Protein AF-W7D5K0-F1 (afdb_monomer_lite)

Structure (mmCIF, N/CA/C/O backbone):
data_AF-W7D5K0-F1
#
_entry.id   AF-W7D5K0-F1
#
loop_
_atom_site.group_PDB
_atom_site.id
_atom_site.type_symbol
_atom_site.label_atom_id
_atom_site.label_alt_id
_atom_site.label_comp_id
_atom_site.label_asym_id
_atom_site.label_entity_id
_atom_site.label_seq_id
_atom_site.pdbx_PDB_ins_code
_atom_site.Cartn_x
_atom_site.Cartn_y
_atom_site.Cartn_z
_atom_site.occupancy
_atom_site.B_iso_or_equiv
_atom_site.auth_seq_id
_atom_site.auth_comp_id
_atom_site.auth_asym_id
_atom_site.auth_atom_id
_atom_site.pdbx_PDB_model_num
ATOM 1 N N . ALA A 1 1 ? -9.612 -5.140 -6.333 1.00 39.41 1 ALA A N 1
ATOM 2 C CA . ALA A 1 1 ? -8.315 -5.389 -6.994 1.00 39.41 1 ALA A CA 1
ATOM 3 C C . A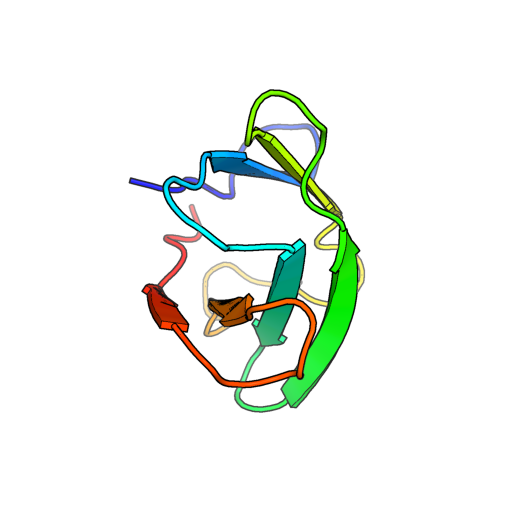LA A 1 1 ? -7.604 -4.051 -7.116 1.00 39.41 1 ALA A C 1
ATOM 5 O O . ALA A 1 1 ? -8.210 -3.129 -7.643 1.00 39.41 1 ALA A O 1
ATOM 6 N N . TYR A 1 2 ? -6.394 -3.923 -6.570 1.00 46.56 2 TYR A N 1
ATOM 7 C CA . TYR A 1 2 ? -5.613 -2.684 -6.605 1.00 46.56 2 TYR A CA 1
ATOM 8 C C . TYR A 1 2 ? -4.624 -2.789 -7.770 1.00 46.56 2 TYR A C 1
ATOM 10 O O . TYR A 1 2 ? -3.825 -3.725 -7.801 1.00 46.56 2 TYR A O 1
ATOM 18 N N . GLN A 1 3 ? -4.725 -1.888 -8.747 1.00 44.25 3 GLN A N 1
ATOM 19 C CA . GLN A 1 3 ? -3.792 -1.803 -9.873 1.00 44.25 3 GLN A CA 1
ATOM 20 C C . GLN A 1 3 ? -2.810 -0.661 -9.623 1.00 44.25 3 GLN A C 1
ATOM 22 O O . GLN A 1 3 ? -3.224 0.446 -9.279 1.00 44.25 3 GLN A O 1
ATOM 27 N N . VAL A 1 4 ? -1.520 -0.929 -9.815 1.00 49.75 4 VAL A N 1
ATOM 28 C CA . VAL A 1 4 ? -0.477 0.096 -9.910 1.00 49.75 4 VAL A CA 1
ATOM 29 C C . VAL A 1 4 ? 0.184 -0.066 -11.262 1.00 49.75 4 VAL A C 1
ATOM 31 O O . VAL A 1 4 ? 0.887 -1.040 -11.504 1.00 49.75 4 VAL A O 1
ATOM 34 N N . GLY A 1 5 ? -0.087 0.887 -12.146 1.00 49.88 5 GLY A N 1
ATOM 35 C CA . GLY A 1 5 ? 0.364 0.828 -13.538 1.00 49.88 5 GLY A CA 1
ATOM 36 C C . GLY A 1 5 ? -0.345 1.821 -14.457 1.00 49.88 5 GLY A C 1
ATOM 37 O O . GLY A 1 5 ? -0.480 1.586 -15.651 1.00 49.88 5 GLY A O 1
ATOM 38 N N . GLY A 1 6 ? -0.850 2.923 -13.896 1.00 49.25 6 GLY A N 1
ATOM 39 C CA . GLY A 1 6 ? -1.388 4.059 -14.641 1.00 49.25 6 GLY A CA 1
ATOM 40 C C . GLY A 1 6 ? -0.390 5.214 -14.625 1.00 49.25 6 GLY A C 1
ATOM 41 O O . GLY A 1 6 ? 0.482 5.275 -13.763 1.00 49.25 6 GLY A O 1
ATOM 42 N N . SER A 1 7 ? -0.517 6.140 -15.573 1.00 57.88 7 SER A N 1
ATOM 43 C CA . SER A 1 7 ? 0.400 7.260 -15.852 1.00 57.88 7 SER A CA 1
ATOM 44 C C . SER A 1 7 ? 0.716 8.223 -14.677 1.00 57.88 7 SER A C 1
ATOM 46 O O . SER A 1 7 ? 1.396 9.224 -14.901 1.00 57.88 7 SER A O 1
ATOM 48 N N . ASP A 1 8 ? 0.242 7.962 -13.454 1.00 75.12 8 ASP A N 1
ATOM 49 C CA . ASP A 1 8 ? 0.299 8.841 -12.282 1.00 75.12 8 ASP A CA 1
ATOM 50 C C . ASP A 1 8 ? 1.164 8.323 -11.107 1.00 75.12 8 ASP A C 1
ATOM 52 O O . ASP A 1 8 ? 1.479 9.109 -10.218 1.00 75.12 8 ASP A O 1
ATOM 56 N N . ALA A 1 9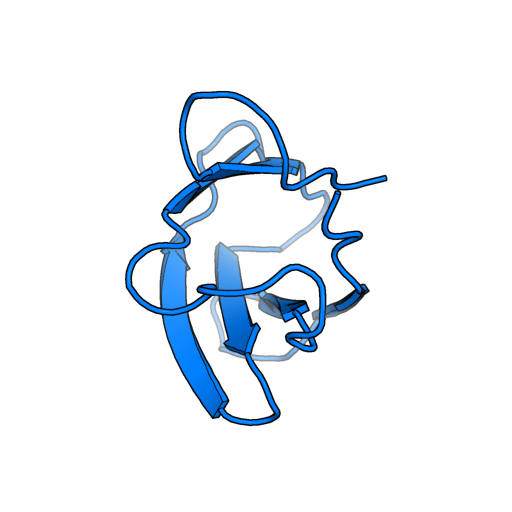 ? 1.631 7.064 -11.115 1.00 85.56 9 ALA A N 1
ATOM 57 C CA . ALA A 1 9 ? 2.466 6.468 -10.052 1.00 85.56 9 ALA A CA 1
ATOM 58 C C . ALA A 1 9 ? 1.809 6.428 -8.652 1.00 85.56 9 ALA A C 1
ATOM 60 O O . ALA A 1 9 ? 2.476 6.605 -7.625 1.00 85.56 9 ALA A O 1
ATOM 61 N N . TYR A 1 10 ? 0.500 6.165 -8.607 1.00 90.25 10 TYR A N 1
ATOM 62 C CA . TYR A 1 10 ? -0.249 5.977 -7.363 1.00 90.25 10 TYR A CA 1
ATOM 63 C C . TYR A 1 10 ? -0.883 4.588 -7.257 1.00 90.25 10 TYR A C 1
ATOM 65 O O . TYR A 1 10 ? -1.291 3.981 -8.244 1.00 90.25 10 TYR A O 1
ATOM 73 N N . ILE A 1 11 ? -1.012 4.117 -6.018 1.00 90.50 11 ILE A N 1
ATOM 74 C CA . ILE A 1 11 ? -1.932 3.045 -5.630 1.00 90.50 11 ILE A CA 1
ATOM 75 C C . ILE A 1 11 ? -3.219 3.715 -5.194 1.00 90.50 11 ILE A C 1
ATOM 77 O O . ILE A 1 11 ? -3.209 4.453 -4.210 1.00 90.50 11 ILE A O 1
ATOM 81 N N . HIS A 1 12 ? -4.308 3.453 -5.903 1.00 92.44 12 HIS A N 1
ATOM 82 C CA . HIS A 1 12 ? -5.638 3.914 -5.517 1.00 92.44 12 HIS A CA 1
ATOM 83 C C . HIS A 1 12 ? -6.371 2.781 -4.833 1.00 92.44 12 HIS A C 1
ATOM 85 O O . HIS A 1 12 ? -6.398 1.663 -5.352 1.00 92.44 12 HIS A O 1
ATOM 91 N N . GLY A 1 13 ? -6.949 3.062 -3.673 1.00 91.19 13 GLY A N 1
ATOM 92 C CA . GLY A 1 13 ? -7.607 2.045 -2.885 1.00 91.19 13 GLY A CA 1
ATOM 93 C C . GLY A 1 13 ? -8.762 2.543 -2.041 1.00 91.19 13 GLY A C 1
ATOM 94 O O . GLY A 1 13 ? -8.944 3.740 -1.844 1.00 91.19 13 GLY A O 1
ATOM 95 N N . THR A 1 14 ? -9.548 1.585 -1.561 1.00 94.88 14 THR A N 1
ATOM 96 C CA . THR A 1 14 ? -10.712 1.790 -0.702 1.00 94.88 14 THR A CA 1
ATOM 97 C C . THR A 1 14 ? -10.679 0.777 0.424 1.00 94.88 14 THR A C 1
ATOM 99 O O . THR A 1 14 ? -10.432 -0.404 0.179 1.00 94.88 14 THR A O 1
ATOM 102 N N . THR A 1 15 ? -10.984 1.206 1.634 1.00 93.81 15 THR A N 1
ATOM 103 C CA . THR A 1 15 ? -11.044 0.361 2.820 1.00 93.81 15 THR A CA 1
ATOM 104 C C . THR A 1 15 ? -12.453 0.365 3.396 1.00 93.81 15 THR A C 1
ATOM 106 O O . THR A 1 15 ? -13.277 1.223 3.092 1.00 93.81 15 THR A O 1
ATOM 109 N N . THR A 1 16 ? -12.735 -0.614 4.245 1.00 91.38 16 THR A N 1
ATOM 110 C CA . THR A 1 16 ? -13.993 -0.725 4.991 1.00 91.38 16 THR A CA 1
ATOM 111 C C . THR A 1 16 ? -13.685 -1.070 6.439 1.00 91.38 16 THR A C 1
ATOM 113 O O . THR A 1 16 ? -12.654 -1.689 6.708 1.00 91.38 16 THR A O 1
ATOM 116 N N . GLY A 1 17 ? -14.600 -0.751 7.353 1.00 92.81 17 GLY A N 1
ATOM 117 C CA . GLY A 1 17 ? -14.403 -0.994 8.784 1.00 92.81 17 GLY A CA 1
ATOM 118 C C . GLY A 1 17 ? -13.437 0.012 9.410 1.00 92.81 17 GLY A C 1
ATOM 119 O O . GLY A 1 17 ? -13.325 1.138 8.934 1.00 92.81 17 GLY A O 1
ATOM 120 N N . ASP A 1 18 ? -12.731 -0.408 10.458 1.00 95.00 18 ASP A N 1
ATOM 121 C CA . ASP A 1 18 ? -11.974 0.482 11.353 1.00 95.00 18 ASP A CA 1
ATOM 122 C C . ASP A 1 18 ? -10.556 0.830 10.856 1.00 95.00 18 ASP A C 1
ATOM 124 O O . ASP A 1 18 ? -9.664 1.145 11.648 1.00 95.00 18 ASP A O 1
ATOM 128 N N . VAL A 1 19 ? -10.313 0.763 9.543 1.00 97.75 19 VAL A N 1
ATOM 129 C CA . VAL A 1 19 ? -8.998 1.094 8.976 1.00 97.75 19 VAL A CA 1
ATOM 130 C C . VAL A 1 19 ? -8.745 2.595 9.098 1.00 97.75 19 VAL A C 1
ATOM 132 O O . VAL A 1 19 ? -9.490 3.408 8.559 1.00 97.75 19 VAL A O 1
ATOM 135 N N . SER A 1 20 ? -7.652 2.956 9.766 1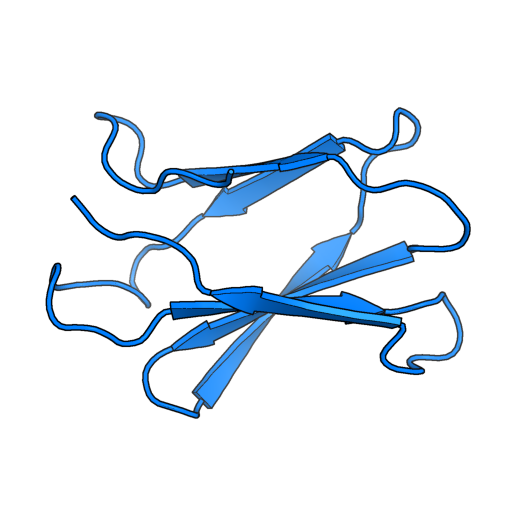.00 97.75 20 SER A N 1
ATOM 136 C CA . SER A 1 20 ? -7.231 4.345 9.981 1.00 97.75 20 SER A CA 1
ATOM 137 C C . SER A 1 20 ? -6.108 4.759 9.028 1.00 97.75 20 SER A C 1
ATOM 139 O O . SER A 1 20 ? -6.051 5.896 8.552 1.00 97.75 20 SER A O 1
ATOM 141 N N . TYR A 1 21 ? -5.204 3.832 8.704 1.00 98.06 21 TYR A N 1
ATOM 142 C CA . TYR A 1 21 ? -4.106 4.093 7.781 1.00 98.06 21 TYR A CA 1
ATOM 143 C C . TYR A 1 21 ? -3.621 2.828 7.081 1.00 98.06 21 TYR A C 1
ATOM 145 O O . TYR A 1 21 ? -3.889 1.702 7.500 1.00 98.06 21 TYR A O 1
ATOM 153 N N . VAL A 1 22 ? -2.863 3.032 6.009 1.00 97.69 22 VAL A N 1
ATOM 154 C CA . VAL A 1 22 ? -2.203 1.975 5.250 1.00 97.69 22 VAL A CA 1
ATOM 155 C C . VAL A 1 22 ? -0.699 2.222 5.154 1.00 97.69 22 VAL A C 1
ATOM 157 O O . VAL A 1 22 ? -0.241 3.365 5.217 1.00 97.69 22 VAL A O 1
ATOM 160 N N . ARG A 1 23 ? 0.088 1.160 4.981 1.00 97.38 23 ARG A N 1
ATOM 161 C CA . ARG A 1 23 ? 1.523 1.225 4.678 1.00 97.38 23 ARG A CA 1
ATOM 162 C C . ARG A 1 23 ? 1.828 0.374 3.461 1.00 97.38 23 ARG A C 1
ATOM 164 O O . ARG A 1 23 ? 1.348 -0.751 3.348 1.00 97.38 23 ARG A O 1
ATOM 171 N N . LEU A 1 24 ? 2.686 0.895 2.594 1.00 96.19 24 LEU A N 1
ATOM 172 C CA . LEU A 1 24 ? 3.259 0.121 1.503 1.00 96.19 24 LEU A CA 1
ATOM 173 C C . LEU A 1 24 ? 4.509 -0.611 2.000 1.00 96.19 24 LEU A C 1
ATOM 175 O O . LEU A 1 24 ? 5.410 0.016 2.559 1.00 96.19 24 LEU A O 1
ATOM 179 N N . SER A 1 25 ? 4.570 -1.916 1.766 1.00 96.50 25 SER A N 1
ATOM 180 C CA . SER A 1 25 ? 5.789 -2.717 1.819 1.00 96.50 25 SER A CA 1
ATOM 181 C C . SER A 1 25 ? 6.268 -2.978 0.395 1.00 96.50 25 SER A C 1
ATOM 183 O O . SER A 1 25 ? 5.472 -3.396 -0.448 1.00 96.50 25 SER A O 1
ATOM 185 N N . VAL A 1 26 ? 7.546 -2.710 0.124 1.00 95.94 26 VAL A N 1
ATOM 186 C CA . VAL A 1 26 ? 8.199 -3.029 -1.149 1.00 95.94 26 VAL A CA 1
ATOM 187 C C . VAL A 1 26 ? 9.412 -3.906 -0.881 1.00 95.94 26 VAL A C 1
ATOM 189 O O . VAL A 1 26 ? 10.277 -3.521 -0.095 1.00 95.94 26 VAL A O 1
ATOM 192 N N . ASN A 1 27 ? 9.480 -5.084 -1.505 1.00 95.75 27 ASN A N 1
ATOM 193 C CA . ASN A 1 27 ? 10.566 -6.056 -1.327 1.00 95.75 27 ASN A CA 1
ATOM 194 C C . ASN A 1 27 ? 10.862 -6.346 0.165 1.00 95.75 27 ASN A C 1
ATOM 196 O O . ASN A 1 27 ? 12.014 -6.396 0.598 1.00 95.75 27 ASN A O 1
ATOM 200 N N . GLY A 1 28 ? 9.803 -6.462 0.976 1.00 95.44 28 GLY A N 1
ATOM 201 C CA . GLY A 1 28 ? 9.890 -6.718 2.418 1.00 95.44 28 GLY A CA 1
ATOM 202 C C . GLY A 1 28 ? 10.281 -5.514 3.287 1.00 95.44 28 GLY A C 1
ATOM 203 O O . GLY A 1 28 ? 10.556 -5.692 4.474 1.00 95.44 28 GLY A O 1
ATOM 204 N N . GLN A 1 29 ? 10.337 -4.297 2.739 1.00 96.12 29 GLN A N 1
ATOM 205 C CA . GLN A 1 29 ? 10.633 -3.069 3.483 1.00 96.12 29 GLN A CA 1
ATOM 206 C C . GLN A 1 29 ? 9.430 -2.127 3.490 1.00 96.12 29 GLN A C 1
ATOM 208 O O . GLN A 1 29 ? 8.910 -1.752 2.441 1.00 96.12 29 GLN A O 1
ATOM 213 N N . PHE A 1 30 ? 9.010 -1.693 4.679 1.00 95.38 30 PHE A N 1
ATOM 214 C CA . PHE A 1 30 ? 7.947 -0.701 4.803 1.00 95.38 30 PHE A CA 1
ATOM 215 C C . PHE A 1 30 ? 8.435 0.699 4.436 1.00 95.38 30 PHE A C 1
ATOM 217 O O . PHE A 1 30 ? 9.476 1.147 4.912 1.00 95.38 30 PHE A O 1
ATOM 224 N N . VAL A 1 31 ? 7.627 1.407 3.650 1.00 93.75 31 VAL A N 1
ATOM 225 C CA . VAL A 1 31 ? 7.915 2.755 3.156 1.00 93.75 31 VAL A CA 1
ATOM 226 C C . VAL A 1 31 ? 7.427 3.802 4.165 1.00 93.75 31 VAL A C 1
ATOM 228 O O . VAL A 1 31 ? 8.129 4.140 5.113 1.00 93.75 31 VAL A O 1
ATOM 231 N N . SER A 1 32 ? 6.210 4.311 4.011 1.00 91.88 32 SER A N 1
ATOM 232 C CA . SER A 1 32 ? 5.600 5.296 4.899 1.00 91.88 32 SER A CA 1
ATOM 233 C C . SER A 1 32 ? 4.138 4.934 5.148 1.00 91.88 32 SER A C 1
ATOM 235 O O . SER A 1 32 ? 3.583 4.027 4.526 1.00 91.88 32 SER A O 1
ATOM 237 N N . GLN A 1 33 ? 3.522 5.588 6.128 1.00 95.06 33 GLN A N 1
ATOM 238 C CA . GLN A 1 33 ? 2.085 5.466 6.345 1.00 95.06 33 GLN A CA 1
ATOM 239 C C . GLN A 1 33 ? 1.325 6.510 5.527 1.00 95.06 33 GLN A C 1
ATOM 241 O O . GLN A 1 33 ? 1.790 7.639 5.355 1.00 95.06 33 GLN A O 1
ATOM 246 N N . ARG A 1 34 ? 0.122 6.150 5.087 1.00 96.62 34 ARG A N 1
ATOM 247 C CA . ARG A 1 34 ? -0.873 7.048 4.504 1.00 96.62 34 ARG A CA 1
ATOM 248 C C . ARG A 1 34 ? -2.176 6.863 5.266 1.00 96.62 34 ARG A C 1
ATOM 250 O O . ARG A 1 34 ? -2.696 5.756 5.313 1.00 96.62 34 ARG A O 1
ATOM 257 N N . LEU A 1 35 ? -2.690 7.944 5.851 1.00 97.69 35 LEU A N 1
ATOM 258 C CA . LEU A 1 35 ? -4.025 7.939 6.454 1.00 97.69 35 LEU A CA 1
ATOM 259 C C . LEU A 1 35 ? -5.072 7.575 5.401 1.00 97.69 35 LEU A C 1
ATOM 261 O O . LEU A 1 35 ? -4.893 7.910 4.230 1.00 97.69 35 LEU A O 1
ATOM 265 N N . VAL A 1 36 ? -6.137 6.910 5.814 1.00 97.06 36 VAL A N 1
ATOM 266 C CA . VAL A 1 36 ? -7.326 6.742 4.981 1.00 97.06 36 VAL A CA 1
ATOM 267 C C . VAL A 1 36 ? -8.165 8.019 5.076 1.00 97.06 36 VAL A C 1
ATOM 269 O O . VAL A 1 36 ? -8.214 8.655 6.129 1.00 97.06 36 VAL A O 1
ATOM 272 N N . ASP A 1 37 ? -8.744 8.446 3.958 1.00 97.06 37 ASP A N 1
ATOM 273 C CA . ASP A 1 37 ? -9.628 9.609 3.900 1.00 97.06 37 ASP A CA 1
ATOM 274 C C . ASP A 1 37 ? -10.998 9.259 4.524 1.00 97.06 37 ASP A C 1
ATOM 276 O O . ASP A 1 37 ? -11.346 8.088 4.663 1.00 97.06 37 ASP A O 1
ATOM 280 N N . GLU A 1 38 ? -11.794 10.250 4.940 1.00 94.50 38 GLU A N 1
ATOM 281 C CA . GLU A 1 38 ? -13.046 9.998 5.690 1.00 94.50 38 GLU A CA 1
ATOM 282 C C . GLU A 1 38 ? -14.065 9.126 4.932 1.00 94.50 38 GLU A C 1
ATOM 284 O O . GLU A 1 38 ? -14.895 8.459 5.547 1.00 94.50 38 GLU A O 1
ATOM 289 N N . ASP A 1 39 ? -13.992 9.108 3.600 1.00 94.94 39 ASP A N 1
ATOM 290 C CA . ASP A 1 39 ? -14.826 8.281 2.723 1.00 94.94 39 ASP A CA 1
ATOM 291 C C . ASP A 1 39 ? -14.303 6.842 2.544 1.00 94.94 39 ASP A C 1
ATOM 293 O O . ASP A 1 39 ? -14.860 6.065 1.766 1.00 94.94 39 ASP A O 1
ATOM 297 N N . GLY A 1 40 ? -13.236 6.475 3.257 1.00 94.75 40 GLY A N 1
ATOM 298 C CA . GLY A 1 40 ? -12.586 5.174 3.168 1.00 94.75 40 GLY A CA 1
ATOM 299 C C . GLY A 1 40 ? -11.618 5.048 1.992 1.00 94.75 40 GLY A C 1
ATOM 300 O O . GLY A 1 40 ? -11.077 3.966 1.773 1.00 94.75 40 GLY A O 1
ATOM 301 N N . THR A 1 41 ? -11.382 6.100 1.207 1.00 96.25 41 THR A N 1
ATOM 302 C CA . THR A 1 41 ? -10.448 6.046 0.075 1.00 96.25 41 THR A CA 1
ATOM 303 C C . THR A 1 41 ? -9.018 6.380 0.498 1.00 96.25 41 THR A C 1
ATOM 305 O O . THR A 1 41 ? -8.755 6.986 1.535 1.00 96.25 41 THR A O 1
ATOM 308 N N . TYR A 1 42 ? -8.045 5.963 -0.308 1.00 94.94 42 TYR A N 1
ATOM 309 C CA . TYR A 1 42 ? -6.680 6.458 -0.209 1.00 94.94 42 TYR A CA 1
ATOM 310 C C . TYR A 1 42 ? -5.989 6.441 -1.571 1.00 94.94 42 TYR A C 1
ATOM 312 O O . TYR A 1 42 ? -6.258 5.610 -2.442 1.00 94.94 42 TYR A O 1
ATOM 320 N N . LYS A 1 43 ? -5.010 7.336 -1.710 1.00 93.75 43 LYS A N 1
ATOM 321 C CA . LYS A 1 43 ? -3.997 7.291 -2.765 1.00 93.75 43 LYS A CA 1
ATOM 322 C C . LYS A 1 43 ? -2.608 7.255 -2.146 1.00 93.75 43 LYS A C 1
ATOM 324 O O . LYS A 1 43 ? -2.287 8.091 -1.296 1.00 93.75 43 LYS A O 1
ATOM 329 N N . TYR A 1 44 ? -1.795 6.295 -2.566 1.00 94.12 44 TYR A N 1
ATOM 330 C CA . TYR A 1 44 ? -0.440 6.091 -2.067 1.00 94.12 44 TYR A CA 1
ATOM 331 C C . TYR A 1 44 ? 0.562 6.325 -3.195 1.00 94.12 44 TYR A C 1
ATOM 333 O O . TYR A 1 44 ? 0.551 5.601 -4.186 1.00 94.12 44 TYR A O 1
ATOM 341 N N . TYR A 1 45 ? 1.424 7.332 -3.061 1.00 91.62 45 TYR A N 1
ATOM 342 C CA . TYR A 1 45 ? 2.447 7.608 -4.068 1.00 91.62 45 TYR A CA 1
ATOM 343 C C . TYR A 1 45 ? 3.557 6.561 -4.002 1.00 91.62 45 TYR A C 1
ATOM 345 O O . TYR A 1 45 ? 4.130 6.332 -2.937 1.00 91.62 45 TYR A O 1
ATOM 353 N N . THR A 1 46 ? 3.863 5.917 -5.124 1.00 89.88 46 THR A N 1
ATOM 354 C CA . THR A 1 46 ? 4.754 4.750 -5.126 1.00 89.88 46 THR A CA 1
ATOM 355 C C . THR A 1 46 ? 6.208 5.092 -5.381 1.00 89.88 46 THR A C 1
ATOM 357 O O . THR A 1 46 ? 7.072 4.265 -5.112 1.00 89.88 46 THR A O 1
ATOM 360 N N . ARG A 1 47 ? 6.526 6.299 -5.858 1.00 89.38 47 ARG A N 1
ATOM 361 C CA . ARG A 1 47 ? 7.915 6.699 -6.115 1.00 89.38 47 ARG A CA 1
ATOM 362 C C . ARG A 1 47 ? 8.540 7.361 -4.882 1.00 89.38 47 ARG A C 1
ATOM 364 O O . ARG A 1 47 ? 7.878 8.147 -4.208 1.00 89.38 47 ARG A O 1
ATOM 371 N N . PRO A 1 48 ? 9.828 7.101 -4.608 1.00 90.62 48 PRO A N 1
ATOM 372 C CA . PRO A 1 48 ? 10.766 6.277 -5.380 1.00 90.62 48 PRO A CA 1
ATOM 373 C C . PRO A 1 48 ? 10.785 4.788 -4.971 1.00 90.62 48 PRO A C 1
ATOM 375 O O . PRO A 1 48 ? 11.758 4.108 -5.263 1.00 90.62 48 PRO A O 1
ATOM 378 N N . ALA A 1 49 ? 9.770 4.288 -4.260 1.00 91.75 49 ALA A N 1
ATOM 379 C CA . ALA A 1 49 ? 9.795 2.953 -3.664 1.00 91.75 49 ALA A CA 1
ATOM 380 C C . ALA A 1 49 ? 9.594 1.810 -4.673 1.00 91.75 49 ALA A C 1
ATOM 382 O O . ALA A 1 49 ? 10.338 0.840 -4.626 1.00 91.75 49 ALA A O 1
ATOM 383 N N . ILE A 1 50 ? 8.619 1.924 -5.579 1.00 91.12 50 ILE A N 1
ATOM 384 C CA . ILE A 1 50 ? 8.383 0.959 -6.662 1.00 91.12 50 ILE A CA 1
ATOM 385 C C . ILE A 1 50 ? 9.048 1.497 -7.926 1.00 91.12 50 ILE A C 1
ATOM 387 O O . ILE A 1 50 ? 8.671 2.558 -8.435 1.00 91.12 50 ILE A O 1
ATOM 391 N N . LEU A 1 51 ? 10.050 0.773 -8.420 1.00 89.44 51 LEU A N 1
ATOM 392 C CA . LEU A 1 51 ? 10.865 1.164 -9.571 1.00 89.44 51 LEU A CA 1
ATOM 393 C C . LEU A 1 51 ? 10.736 0.180 -10.737 1.00 89.44 51 LEU A C 1
ATOM 395 O O . LEU A 1 51 ? 11.080 0.531 -11.866 1.00 89.44 51 LEU A O 1
ATOM 399 N N . SER A 1 52 ? 10.236 -1.027 -10.474 1.00 88.38 52 SER A N 1
ATOM 400 C CA . SER A 1 52 ? 10.112 -2.112 -11.439 1.00 88.38 52 SER A CA 1
ATOM 401 C C . SER A 1 52 ? 8.805 -2.876 -11.248 1.00 88.38 52 SER A C 1
ATOM 403 O O . SER A 1 52 ? 8.3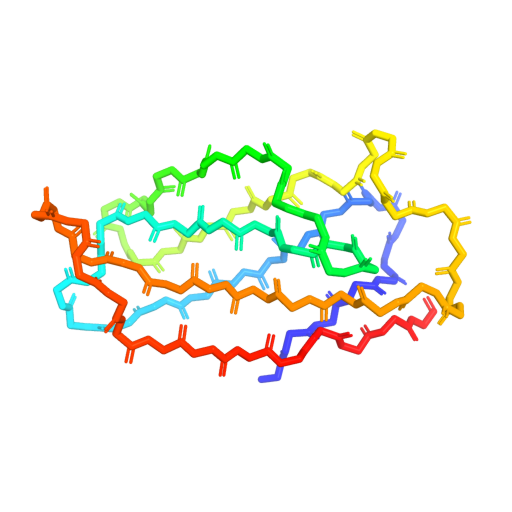37 -3.052 -10.130 1.00 88.38 52 SER A O 1
ATOM 405 N N . VAL A 1 53 ? 8.255 -3.422 -12.335 1.00 87.56 53 VAL A N 1
ATOM 406 C CA . VAL A 1 53 ? 7.127 -4.374 -12.276 1.00 87.56 53 VAL A CA 1
ATOM 407 C C . VAL A 1 53 ? 7.495 -5.699 -11.598 1.00 87.56 53 VAL A C 1
ATOM 409 O O . VAL A 1 53 ? 6.615 -6.467 -11.233 1.00 87.56 53 VAL A O 1
ATOM 412 N N . ASN A 1 54 ? 8.794 -5.960 -11.417 1.00 90.56 54 ASN A N 1
ATOM 413 C CA . ASN A 1 54 ? 9.296 -7.125 -10.690 1.00 90.56 54 ASN A CA 1
ATOM 414 C C . ASN A 1 54 ? 9.430 -6.880 -9.178 1.00 90.56 54 ASN A C 1
ATOM 416 O O . ASN A 1 54 ? 9.810 -7.806 -8.465 1.00 90.56 54 ASN A O 1
ATOM 420 N N . ASP A 1 55 ? 9.182 -5.656 -8.697 1.00 93.50 55 ASP A N 1
ATOM 421 C CA . ASP A 1 55 ? 9.167 -5.393 -7.260 1.00 93.50 55 ASP A CA 1
ATOM 422 C C . ASP A 1 55 ? 7.971 -6.101 -6.612 1.00 93.50 55 ASP A C 1
ATOM 424 O O . ASP A 1 55 ? 6.860 -6.118 -7.143 1.00 93.50 55 ASP A O 1
ATOM 428 N N . GLU A 1 56 ? 8.175 -6.662 -5.426 1.00 94.44 56 GLU A N 1
ATOM 429 C CA . GLU A 1 56 ? 7.066 -7.161 -4.624 1.00 94.44 56 GLU A CA 1
ATOM 430 C C . GLU A 1 56 ? 6.438 -5.995 -3.863 1.00 94.44 56 GLU A C 1
ATOM 432 O O . GLU A 1 56 ? 7.080 -5.411 -2.994 1.00 94.44 56 GLU A O 1
ATOM 437 N N . ALA A 1 57 ? 5.180 -5.670 -4.161 1.00 94.69 57 ALA A N 1
ATOM 438 C CA . ALA A 1 57 ? 4.437 -4.609 -3.491 1.00 94.69 57 ALA A CA 1
ATOM 439 C C . ALA A 1 57 ? 3.243 -5.174 -2.707 1.00 94.69 57 ALA A C 1
ATOM 441 O O . ALA A 1 57 ? 2.381 -5.865 -3.258 1.00 94.69 57 ALA A O 1
ATOM 442 N N . ILE A 1 58 ? 3.167 -4.842 -1.418 1.00 95.81 58 ILE A N 1
ATOM 443 C CA . ILE A 1 58 ? 2.085 -5.253 -0.516 1.00 95.81 58 ILE A CA 1
ATOM 444 C C . ILE A 1 58 ? 1.550 -4.018 0.200 1.00 95.81 58 ILE A C 1
ATOM 446 O O . ILE A 1 58 ? 2.307 -3.279 0.827 1.00 95.81 58 ILE A O 1
ATOM 450 N N . MET A 1 59 ? 0.239 -3.796 0.127 1.00 95.94 59 MET A N 1
ATOM 451 C CA . MET A 1 59 ? -0.434 -2.795 0.944 1.00 95.94 59 MET A CA 1
ATOM 452 C C . MET A 1 59 ? -0.950 -3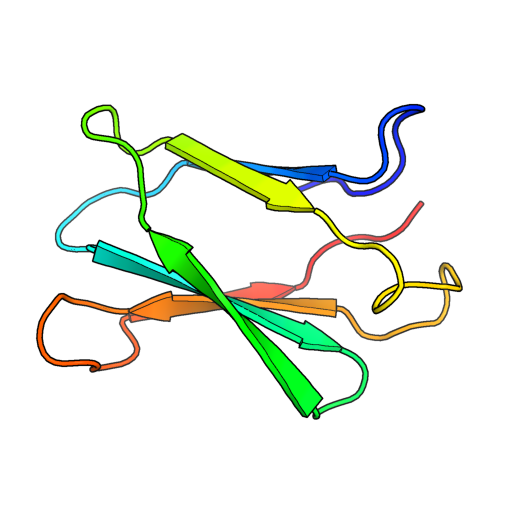.443 2.224 1.00 95.94 59 MET A C 1
ATOM 454 O O . MET A 1 59 ? -1.622 -4.473 2.170 1.00 95.94 59 MET A O 1
ATOM 458 N N . VAL A 1 60 ? -0.651 -2.823 3.359 1.00 97.56 60 VAL A N 1
ATOM 459 C CA . VAL A 1 60 ? -1.050 -3.303 4.682 1.00 97.56 60 VAL A CA 1
ATOM 460 C C . VAL A 1 60 ? -1.922 -2.254 5.353 1.00 97.56 60 VAL A C 1
ATOM 462 O O . VAL A 1 60 ? -1.539 -1.087 5.405 1.00 97.56 60 VAL A O 1
ATOM 465 N N . ALA A 1 61 ? -3.093 -2.656 5.836 1.00 97.81 61 ALA A N 1
ATOM 466 C CA . ALA A 1 61 ? -4.072 -1.798 6.493 1.00 97.81 61 ALA A CA 1
ATOM 467 C C . ALA A 1 61 ? -4.025 -1.976 8.013 1.00 97.81 61 ALA A C 1
ATOM 469 O O . ALA A 1 61 ? -3.914 -3.101 8.502 1.00 97.81 61 ALA A O 1
ATOM 470 N N . TYR A 1 62 ? -4.160 -0.870 8.743 1.00 98.31 62 TYR A N 1
ATOM 471 C CA . TYR A 1 62 ? -4.072 -0.827 10.199 1.00 98.31 62 TYR A CA 1
ATOM 472 C C . TYR A 1 62 ? -5.231 -0.047 10.819 1.00 98.31 62 TYR A C 1
ATOM 474 O O . TYR A 1 62 ? -5.731 0.916 10.226 1.00 98.31 62 TYR A O 1
ATOM 482 N N . ASP A 1 63 ? -5.616 -0.424 12.036 1.00 97.88 63 ASP A N 1
ATOM 483 C CA . ASP A 1 63 ? -6.495 0.393 12.877 1.00 97.88 63 ASP A CA 1
ATOM 484 C C . ASP A 1 63 ? -5.746 1.584 13.510 1.00 97.88 63 ASP A C 1
ATOM 486 O O . ASP A 1 63 ? -4.534 1.764 13.350 1.00 97.88 63 ASP A O 1
ATOM 490 N N . ALA A 1 64 ? -6.469 2.426 14.253 1.00 96.88 64 ALA A N 1
ATOM 491 C CA . ALA A 1 64 ? -5.890 3.588 14.932 1.00 96.88 64 ALA A CA 1
ATOM 492 C C . ALA A 1 64 ? -4.921 3.223 16.078 1.00 96.88 64 ALA A C 1
ATOM 494 O O . ALA A 1 64 ? -4.147 4.074 16.516 1.00 96.88 64 ALA A O 1
ATOM 495 N N . GLN A 1 65 ? -4.957 1.982 16.570 1.00 97.69 65 GLN A N 1
ATOM 496 C CA . GLN A 1 65 ? -4.063 1.455 17.604 1.00 97.69 65 GLN A CA 1
ATOM 497 C C . GLN A 1 65 ? -2.791 0.834 17.002 1.00 97.69 65 GLN A C 1
ATOM 499 O O . GLN A 1 65 ? -1.849 0.534 17.735 1.00 97.69 65 GLN A O 1
ATOM 504 N N . GLY A 1 66 ? -2.737 0.692 15.676 1.00 97.06 66 GLY A N 1
ATOM 505 C CA . GLY A 1 66 ? -1.624 0.108 14.941 1.00 97.06 66 GLY A CA 1
ATOM 506 C C . GLY A 1 66 ? -1.676 -1.413 14.827 1.00 97.06 66 GLY A C 1
ATOM 507 O O . GLY A 1 66 ? -0.660 -2.015 14.482 1.00 97.06 66 GLY A O 1
ATOM 508 N N . ASN A 1 67 ? -2.828 -2.038 15.080 1.00 97.81 67 ASN A N 1
ATOM 509 C CA . ASN A 1 67 ? -3.013 -3.453 14.781 1.00 97.81 67 ASN A CA 1
ATOM 510 C C . ASN A 1 67 ? -3.210 -3.639 13.277 1.00 97.81 67 ASN A C 1
ATOM 512 O O . ASN A 1 67 ? -3.930 -2.874 12.635 1.00 97.81 67 ASN A O 1
ATOM 516 N N . GLU A 1 68 ? -2.575 -4.664 12.718 1.00 97.25 68 GLU A N 1
ATOM 517 C CA . GLU A 1 68 ? -2.771 -5.049 11.324 1.00 97.25 68 GLU A CA 1
ATOM 518 C C . GLU A 1 68 ? -4.154 -5.683 11.141 1.00 97.25 68 GLU A C 1
ATOM 520 O O . GLU A 1 68 ? -4.523 -6.612 11.859 1.00 97.25 68 GLU A O 1
ATOM 525 N N . LEU A 1 69 ? -4.908 -5.182 10.165 1.00 97.44 69 LEU A N 1
ATOM 526 C CA . LEU A 1 69 ? -6.249 -5.668 9.837 1.00 97.44 69 LEU A CA 1
ATOM 527 C C . LEU A 1 69 ? -6.276 -6.470 8.535 1.00 97.44 69 LEU A C 1
ATOM 529 O O . LEU A 1 69 ? -7.070 -7.399 8.399 1.00 97.44 69 LEU A O 1
ATOM 533 N N . ALA A 1 70 ? -5.440 -6.100 7.560 1.00 96.31 70 ALA A N 1
ATOM 534 C CA . ALA A 1 70 ? -5.389 -6.769 6.266 1.00 96.31 70 ALA A CA 1
ATOM 535 C C . ALA A 1 70 ? -4.054 -6.544 5.548 1.00 96.31 70 ALA A C 1
ATOM 537 O O . ALA A 1 70 ? -3.475 -5.461 5.617 1.00 96.31 70 ALA A O 1
ATOM 538 N N . CYS A 1 71 ? -3.648 -7.542 4.765 1.00 95.31 71 CYS A N 1
ATOM 539 C CA . CYS A 1 71 ? -2.542 -7.478 3.816 1.00 95.31 71 CYS A CA 1
ATOM 540 C C . CYS A 1 71 ? -3.046 -7.811 2.412 1.00 95.31 71 CYS A C 1
ATOM 542 O O . CYS A 1 71 ? -3.792 -8.774 2.231 1.00 95.31 71 CYS A O 1
ATOM 544 N N . GLN A 1 72 ? -2.614 -7.049 1.409 1.00 94.50 72 GLN A N 1
ATOM 545 C CA . GLN A 1 72 ? -3.018 -7.262 0.025 1.00 94.50 72 GLN A CA 1
ATOM 546 C C . GLN A 1 72 ? -1.859 -7.023 -0.943 1.00 94.50 72 GLN A C 1
ATOM 548 O O . GLN A 1 72 ? -1.304 -5.925 -1.003 1.00 94.50 72 GLN A O 1
ATOM 553 N N . ASN A 1 73 ? -1.543 -8.030 -1.764 1.00 93.62 73 ASN A N 1
ATOM 554 C CA . ASN A 1 73 ? -0.617 -7.862 -2.882 1.00 93.62 73 ASN A CA 1
ATOM 555 C C . ASN A 1 73 ? -1.171 -6.854 -3.889 1.00 93.62 73 ASN A C 1
ATOM 557 O O . ASN A 1 73 ? -2.354 -6.890 -4.254 1.00 93.62 73 ASN A O 1
ATOM 561 N N . VAL A 1 74 ? -0.280 -5.989 -4.351 1.00 90.62 74 VAL A N 1
ATOM 562 C CA . VAL A 1 74 ? -0.537 -4.987 -5.373 1.00 90.62 74 VAL A CA 1
ATOM 563 C C . VAL A 1 74 ? -0.002 -5.523 -6.694 1.00 90.62 74 VAL A C 1
ATOM 565 O O . VAL A 1 74 ? 1.185 -5.813 -6.814 1.00 90.62 74 VAL A O 1
ATOM 568 N N . ALA A 1 75 ? -0.878 -5.663 -7.689 1.00 86.88 75 ALA A N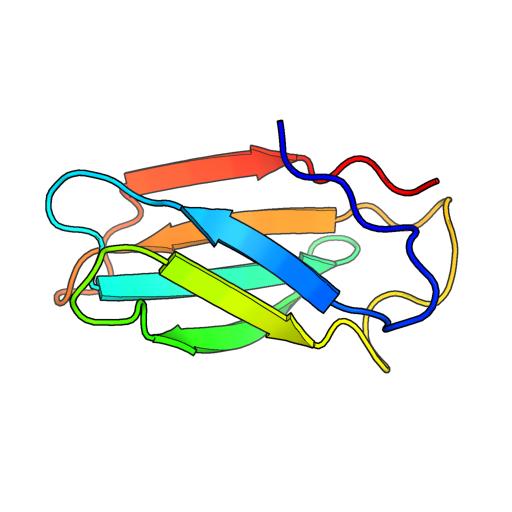 1
ATOM 569 C CA . ALA A 1 75 ? -0.457 -6.074 -9.022 1.00 86.88 75 ALA A CA 1
ATOM 570 C C . ALA A 1 75 ? 0.239 -4.897 -9.720 1.00 86.88 75 ALA A C 1
ATOM 572 O O . ALA A 1 75 ? -0.379 -3.844 -9.913 1.00 86.88 75 ALA A O 1
ATOM 573 N N . LEU A 1 76 ? 1.511 -5.090 -10.074 1.00 84.94 76 LEU A N 1
ATOM 574 C CA . LEU A 1 76 ? 2.299 -4.138 -10.850 1.00 84.94 76 LEU A CA 1
ATOM 575 C C . LEU A 1 76 ? 2.203 -4.496 -12.332 1.00 84.94 76 LEU A C 1
ATOM 577 O O . LEU A 1 76 ? 2.403 -5.655 -12.699 1.00 84.94 76 LEU A O 1
ATOM 581 N N . THR A 1 77 ? 1.878 -3.514 -13.169 1.00 77.06 77 THR A N 1
ATOM 582 C CA . THR A 1 77 ? 1.709 -3.685 -14.623 1.00 77.06 77 THR A CA 1
ATOM 583 C C . THR A 1 77 ? 2.351 -2.555 -15.397 1.00 77.06 77 THR A C 1
ATOM 585 O O . THR A 1 77 ? 2.274 -1.409 -14.898 1.00 77.06 77 THR A O 1
#

Foldseek 3Di:
DWEQEDPQQKTKDFDDDQFQWKWKDKQNRTDDIDGQDPRRIDIDRCPPPDDDQPIWIKMWTAGPVRDTDDIDTYRYD

Radius of gyration: 11.68 Å; chains: 1; bounding box: 26×18×34 Å

Sequence (77 aa):
AYQVGGSDAYIHGTTTGDVSYVRLSVNGQFVSQRLVDEDGTYKYYTRPAILSVNDEAIMVAYDAQGNELACQNVALT

Secondary structure (DSSP, 8-state):
--EE-STT-EEEEE--SS--EEEEEETTEEEEEEEPPTTSEEEEE-TTT--STTS-EEEEEE-TT--EEEEEEPEE-

pLDDT: mean 89.5, std 13.83, range [39.41, 98.31]

InterPro domains:
  IPR046746 Bacterial Ig domain 15 [PF20622] (6-76)

Organism: NCBI:txid1265822